Protein AF-A0A8B6FJU5-F1 (afdb_monomer)

Solvent-accessible surface area (backbone atoms only — not comparable to full-atom values): 6997 Å² total; per-residue (Å²): 110,70,46,59,53,46,39,67,45,20,85,71,64,87,36,70,70,55,21,52,49,30,64,68,53,37,43,91,89,48,88,66,62,59,69,60,52,52,41,53,50,29,51,47,43,50,70,79,38,55,92,47,46,62,59,53,43,55,52,25,59,67,34,59,78,47,94,45,59,68,56,24,22,52,25,35,36,48,40,18,33,42,56,50,70,44,56,72,83,66,45,72,84,46,63,62,69,61,54,51,53,54,40,56,54,34,54,68,42,90,49,69,66,27,21,49,25,24,52,52,16,52,64,45,37,78,91,106

Organism: Mytilus galloprovincialis (NCBI:txid29158)

Sequence (128 aa):
ACKFSLRLLGPLLESEAINNKFQKYLLEDANLIYGEFMNDLAKCIIQDFPDKVNFYVMGCISFYKSMWSEIKCNAALFTGYLLGNLQHDKQVAISKEHVCAALIILLKDQSPSVRAAAAEAMSLLYEY

Structure (mmCIF, N/CA/C/O backbone):
data_AF-A0A8B6FJU5-F1
#
_entry.id   AF-A0A8B6FJU5-F1
#
loop_
_atom_site.group_PDB
_atom_site.id
_atom_site.type_symbol
_atom_site.label_atom_id
_atom_site.label_alt_id
_atom_site.label_comp_id
_atom_site.label_asym_id
_atom_site.label_entity_id
_atom_site.label_seq_id
_atom_site.pdbx_PDB_ins_code
_atom_site.Cartn_x
_atom_site.Cartn_y
_atom_site.Cartn_z
_atom_site.occupancy
_atom_site.B_iso_or_equiv
_atom_site.auth_seq_id
_atom_site.auth_comp_id
_atom_site.auth_asym_id
_atom_site.auth_atom_id
_atom_site.pdbx_PDB_model_num
ATOM 1 N N . ALA A 1 1 ? 15.934 -8.114 -7.688 1.00 61.06 1 ALA A N 1
ATOM 2 C CA . ALA A 1 1 ? 16.392 -7.433 -6.454 1.00 61.06 1 ALA A CA 1
ATOM 3 C C . ALA A 1 1 ? 15.306 -7.395 -5.367 1.00 61.06 1 ALA A C 1
ATOM 5 O O . ALA A 1 1 ? 15.430 -8.161 -4.424 1.00 61.06 1 ALA A O 1
ATOM 6 N N . CYS A 1 2 ? 14.213 -6.621 -5.497 1.00 84.06 2 CYS A N 1
ATOM 7 C CA . CYS A 1 2 ? 13.210 -6.488 -4.417 1.00 84.06 2 CYS A CA 1
ATOM 8 C C . CYS A 1 2 ? 12.545 -7.800 -3.966 1.00 84.06 2 CYS A C 1
ATOM 10 O O . CYS A 1 2 ? 12.418 -8.022 -2.767 1.00 84.06 2 CYS A O 1
ATOM 12 N N . LYS A 1 3 ? 12.165 -8.690 -4.897 1.00 91.25 3 LYS A N 1
ATOM 13 C CA . LYS A 1 3 ? 11.573 -9.999 -4.559 1.00 91.25 3 LYS A CA 1
ATOM 14 C C . LYS A 1 3 ? 12.466 -10.809 -3.604 1.00 91.25 3 LYS A C 1
ATOM 16 O O . LYS A 1 3 ? 12.005 -11.274 -2.568 1.00 91.25 3 LYS A O 1
ATOM 21 N N . PHE A 1 4 ? 13.755 -10.912 -3.928 1.00 92.88 4 PHE A N 1
ATOM 22 C CA . PHE A 1 4 ? 14.745 -11.616 -3.113 1.00 92.88 4 PHE A CA 1
ATOM 23 C C . PHE A 1 4 ? 14.932 -10.959 -1.739 1.00 92.88 4 PHE A C 1
ATOM 25 O O . PHE A 1 4 ? 14.869 -11.643 -0.723 1.00 92.88 4 PHE A O 1
ATOM 32 N N . SER A 1 5 ? 15.076 -9.629 -1.688 1.00 94.62 5 SER A N 1
ATOM 33 C CA . SER A 1 5 ? 15.209 -8.897 -0.422 1.00 94.62 5 SER A CA 1
ATOM 34 C C . SER A 1 5 ? 14.002 -9.093 0.499 1.00 94.62 5 SER A C 1
ATOM 36 O O . SER A 1 5 ? 14.179 -9.337 1.688 1.00 94.62 5 SER A O 1
ATOM 38 N N . LEU A 1 6 ? 12.780 -9.053 -0.040 1.00 94.19 6 LEU A N 1
ATOM 39 C CA . LEU A 1 6 ? 11.568 -9.308 0.742 1.00 94.19 6 LEU A CA 1
ATOM 40 C C . LEU A 1 6 ? 11.516 -10.751 1.256 1.00 94.19 6 LEU A C 1
ATOM 42 O O . LEU A 1 6 ? 11.146 -10.974 2.402 1.00 94.19 6 LEU A O 1
ATOM 46 N N . ARG A 1 7 ? 11.966 -11.735 0.472 1.00 95.50 7 ARG A N 1
ATOM 47 C CA . ARG A 1 7 ? 12.070 -13.127 0.942 1.00 95.50 7 ARG A CA 1
ATOM 48 C C . ARG A 1 7 ? 13.082 -13.317 2.065 1.00 95.50 7 ARG A C 1
ATOM 50 O O . ARG A 1 7 ? 12.840 -14.145 2.935 1.00 95.50 7 ARG A O 1
ATOM 57 N N . LEU A 1 8 ? 14.179 -12.563 2.073 1.00 95.75 8 LEU A N 1
ATOM 58 C CA . LEU A 1 8 ? 15.112 -12.562 3.203 1.00 95.75 8 LEU A CA 1
ATOM 59 C C . LEU A 1 8 ? 14.529 -11.860 4.435 1.00 95.75 8 LEU A C 1
ATOM 61 O O . LEU A 1 8 ? 14.826 -12.256 5.557 1.00 95.75 8 LEU A O 1
ATOM 65 N N . LEU A 1 9 ? 13.690 -10.841 4.230 1.00 94.81 9 LEU A N 1
ATOM 66 C CA . LEU A 1 9 ? 13.022 -10.116 5.308 1.00 94.81 9 LEU A CA 1
ATOM 67 C C . LEU A 1 9 ? 11.911 -10.943 5.973 1.00 94.81 9 LEU A C 1
ATOM 69 O O . LEU A 1 9 ? 11.740 -10.851 7.181 1.00 94.81 9 LEU A O 1
ATOM 73 N N . GLY A 1 10 ? 11.168 -11.746 5.204 1.00 95.69 10 GLY A N 1
ATOM 74 C CA . GLY A 1 10 ? 10.001 -12.505 5.677 1.00 95.69 10 GLY A CA 1
ATOM 75 C C . GLY A 1 10 ? 10.205 -13.239 7.010 1.00 95.69 10 GLY A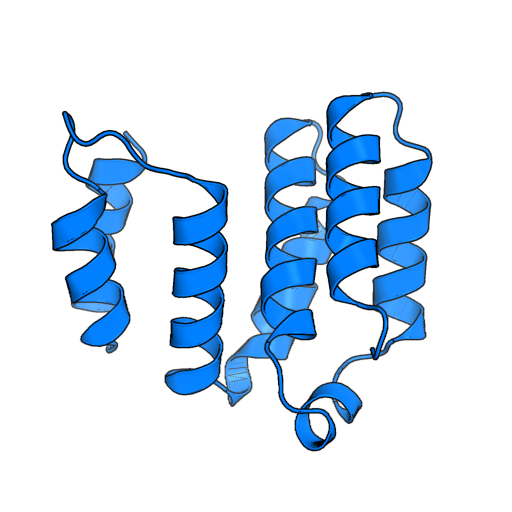 C 1
ATOM 76 O O . GLY A 1 10 ? 9.430 -12.995 7.934 1.00 95.69 10 GLY A O 1
ATOM 77 N N . PRO A 1 11 ? 11.258 -14.065 7.167 1.00 96.69 11 PRO A N 1
ATOM 78 C CA . PRO A 1 11 ? 11.532 -14.788 8.412 1.00 96.69 11 PRO A CA 1
ATOM 79 C C . PRO A 1 11 ? 11.800 -13.898 9.636 1.00 96.69 11 PRO A C 1
ATOM 81 O O . PRO A 1 11 ? 11.765 -14.393 10.757 1.00 96.69 11 PRO A O 1
ATOM 84 N N . LEU A 1 12 ? 12.079 -12.605 9.437 1.00 96.00 12 LEU A N 1
ATOM 85 C CA . LEU A 1 12 ? 12.394 -11.639 10.493 1.00 96.00 12 LEU A CA 1
ATOM 86 C C . LEU A 1 12 ? 11.184 -10.801 10.926 1.00 96.00 12 LEU A C 1
ATOM 88 O O . LEU A 1 12 ? 11.288 -10.049 11.888 1.00 96.00 12 LEU A O 1
ATOM 92 N N . LEU A 1 13 ? 10.057 -10.882 10.211 1.00 91.12 13 LEU A N 1
ATOM 93 C CA . LEU A 1 13 ? 8.897 -10.022 10.456 1.00 91.12 13 LEU A CA 1
ATOM 94 C C . LEU A 1 13 ? 8.006 -10.495 11.607 1.00 91.12 13 LEU A C 1
ATOM 96 O O . LEU A 1 13 ? 6.993 -9.861 11.835 1.00 91.12 13 LEU A O 1
ATOM 100 N N . GLU A 1 14 ? 8.329 -11.588 12.306 1.00 93.06 14 GLU A N 1
ATOM 101 C CA . GLU A 1 14 ? 7.478 -12.166 13.370 1.00 93.06 14 GLU A CA 1
ATOM 102 C C . GLU A 1 14 ? 6.021 -12.438 12.925 1.00 93.06 14 GLU A C 1
ATOM 104 O O . GLU A 1 14 ? 5.114 -12.566 13.739 1.00 93.06 14 GLU A O 1
ATOM 109 N N . SER A 1 15 ? 5.795 -12.575 11.614 1.00 96.50 15 SER A N 1
ATOM 110 C CA . SER A 1 15 ? 4.509 -12.912 11.002 1.00 96.50 15 SER A CA 1
ATOM 111 C C . SER A 1 15 ? 4.692 -14.101 10.068 1.00 96.50 15 SER A C 1
ATOM 113 O O . SER A 1 15 ? 5.301 -14.004 8.995 1.00 96.50 15 SER A O 1
ATOM 115 N N . GLU A 1 16 ? 4.137 -15.246 10.465 1.00 96.31 16 GLU A N 1
ATOM 116 C CA . GLU A 1 16 ? 4.167 -16.451 9.638 1.00 96.31 16 GLU A CA 1
ATOM 117 C C . GLU A 1 16 ? 3.359 -16.252 8.346 1.00 96.31 16 GLU A C 1
ATOM 119 O O . GLU A 1 16 ? 3.782 -16.680 7.271 1.00 96.31 16 GLU A O 1
ATOM 124 N N . ALA A 1 17 ? 2.234 -15.531 8.419 1.00 96.06 17 ALA A N 1
ATOM 125 C CA . ALA A 1 17 ? 1.376 -15.251 7.273 1.00 96.06 17 ALA A CA 1
ATOM 126 C C . ALA A 1 17 ? 2.102 -14.434 6.191 1.00 96.06 17 ALA A C 1
ATOM 128 O O . ALA A 1 17 ? 2.078 -14.802 5.010 1.00 96.06 17 ALA A O 1
ATOM 129 N N . ILE A 1 18 ? 2.794 -13.358 6.583 1.00 96.62 18 ILE A N 1
ATOM 130 C CA . ILE A 1 18 ? 3.561 -12.521 5.653 1.00 96.62 18 ILE A CA 1
ATOM 131 C C . ILE A 1 18 ? 4.766 -13.288 5.117 1.00 96.62 18 ILE A C 1
ATOM 133 O O . ILE A 1 18 ? 4.998 -13.274 3.904 1.00 96.62 18 ILE A O 1
ATOM 137 N N . ASN A 1 19 ? 5.496 -14.010 5.975 1.00 97.38 19 ASN A N 1
ATOM 138 C CA . ASN A 1 19 ? 6.623 -14.826 5.533 1.00 97.38 19 ASN A CA 1
ATOM 139 C C . ASN A 1 19 ? 6.185 -15.849 4.474 1.00 97.38 19 ASN A C 1
ATOM 141 O O . ASN A 1 19 ? 6.767 -15.904 3.390 1.00 97.38 19 ASN A O 1
ATOM 145 N N . ASN A 1 20 ? 5.109 -16.595 4.735 1.00 95.88 20 ASN A N 1
ATOM 146 C CA . ASN A 1 20 ? 4.572 -17.581 3.800 1.00 95.88 20 ASN A CA 1
ATOM 147 C C . ASN A 1 20 ? 4.183 -16.944 2.459 1.00 95.88 20 ASN A C 1
ATOM 149 O O . ASN A 1 20 ? 4.513 -17.491 1.403 1.00 95.88 20 ASN A O 1
ATOM 153 N N . LYS A 1 21 ? 3.551 -15.759 2.464 1.00 94.31 21 LYS A N 1
ATOM 154 C CA . LYS A 1 21 ? 3.260 -15.016 1.225 1.00 94.31 21 LYS A CA 1
ATOM 155 C C . LYS A 1 21 ? 4.537 -14.626 0.480 1.00 94.31 21 LYS A C 1
ATOM 157 O O . LYS A 1 21 ? 4.604 -14.824 -0.733 1.00 94.31 21 LYS A O 1
ATOM 162 N N . PHE A 1 22 ? 5.553 -14.110 1.170 1.00 95.94 22 PHE A N 1
ATOM 163 C CA . PHE A 1 22 ? 6.818 -13.728 0.539 1.00 95.94 22 PHE A CA 1
ATOM 164 C C . PHE A 1 22 ? 7.525 -14.934 -0.079 1.00 95.94 22 PHE A C 1
ATOM 166 O O . PHE A 1 22 ? 7.916 -14.871 -1.245 1.00 95.94 22 PHE A O 1
ATOM 173 N N . GLN A 1 23 ? 7.632 -16.051 0.646 1.00 94.88 23 GLN A N 1
ATOM 174 C CA . GLN A 1 23 ? 8.281 -17.253 0.118 1.00 94.88 23 GLN A CA 1
ATOM 175 C C . GLN A 1 23 ? 7.530 -17.856 -1.068 1.00 94.88 23 GLN A C 1
ATOM 177 O O . GLN A 1 23 ? 8.167 -18.336 -2.004 1.00 94.88 23 GLN A O 1
ATOM 182 N N . LYS A 1 24 ? 6.193 -17.817 -1.049 1.00 92.75 24 LYS A N 1
ATOM 183 C CA . LYS A 1 24 ? 5.355 -18.430 -2.083 1.00 92.75 24 LYS A CA 1
ATOM 184 C C . LYS A 1 24 ? 5.249 -17.587 -3.353 1.00 92.75 24 LYS A C 1
ATOM 186 O O . LYS A 1 24 ? 5.344 -18.133 -4.448 1.00 92.75 24 LYS A O 1
ATOM 191 N N . TYR A 1 25 ? 5.022 -16.280 -3.224 1.00 92.06 25 TYR A N 1
ATOM 192 C CA . TYR A 1 25 ? 4.638 -15.431 -4.360 1.00 92.06 25 TYR A CA 1
ATOM 193 C C . TYR A 1 25 ? 5.789 -14.598 -4.936 1.00 92.06 25 TYR A C 1
ATOM 195 O O . TYR A 1 25 ? 5.708 -14.160 -6.081 1.00 92.06 25 TYR A O 1
ATOM 203 N N . LEU A 1 26 ? 6.885 -14.399 -4.194 1.00 93.31 26 LEU A N 1
ATOM 204 C CA . LEU A 1 26 ? 8.028 -13.593 -4.644 1.00 93.31 26 LEU A CA 1
ATOM 205 C C . LEU A 1 26 ? 9.185 -14.448 -5.191 1.00 93.31 26 LEU A C 1
ATOM 207 O O . LEU A 1 26 ? 10.356 -14.097 -5.039 1.00 93.31 26 LEU A O 1
ATOM 211 N N . LEU A 1 27 ? 8.876 -15.574 -5.840 1.00 91.31 27 LEU A N 1
ATOM 212 C CA . LEU A 1 27 ? 9.863 -16.338 -6.613 1.00 91.31 27 LEU A CA 1
ATOM 213 C C . LEU A 1 27 ? 10.322 -15.514 -7.832 1.00 91.31 27 LEU A C 1
ATOM 215 O O . LEU A 1 27 ? 9.550 -14.700 -8.353 1.00 91.31 27 LEU A O 1
ATOM 219 N N . GLU A 1 28 ? 11.566 -15.700 -8.288 1.00 84.81 28 GLU A N 1
ATOM 220 C CA . GLU A 1 28 ? 12.119 -14.927 -9.415 1.00 84.81 28 GLU A CA 1
ATOM 221 C C . GLU A 1 28 ? 11.233 -15.043 -10.660 1.00 84.81 28 GLU A C 1
ATOM 223 O O . GLU A 1 28 ? 10.746 -14.016 -11.143 1.00 84.81 28 GLU A O 1
ATOM 228 N N . ASP A 1 29 ? 10.883 -16.272 -11.039 1.00 84.62 29 ASP A N 1
ATOM 229 C CA . ASP A 1 29 ? 10.087 -16.579 -12.235 1.00 84.62 29 ASP A CA 1
ATOM 230 C C . ASP A 1 29 ? 8.564 -16.528 -12.017 1.00 84.62 29 ASP A C 1
ATOM 232 O O . ASP A 1 29 ? 7.788 -16.783 -12.937 1.00 84.62 29 ASP A O 1
ATOM 236 N N . ALA A 1 30 ? 8.096 -16.207 -10.805 1.00 82.94 30 ALA A N 1
ATOM 237 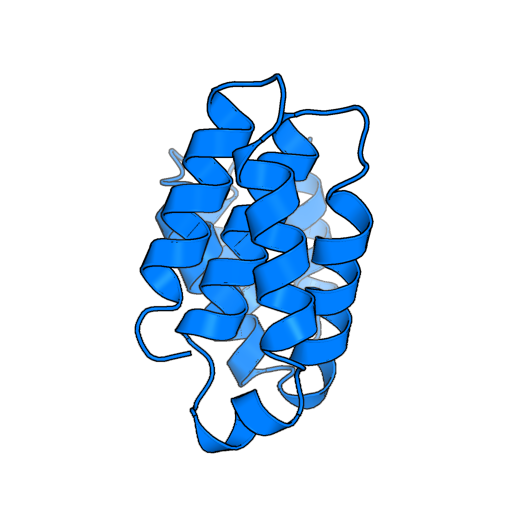C CA . ALA A 1 30 ? 6.660 -16.111 -10.552 1.00 82.94 30 ALA A CA 1
ATOM 238 C C . ALA A 1 30 ? 6.058 -14.853 -11.198 1.00 82.94 30 ALA A C 1
ATOM 240 O O . ALA A 1 30 ? 6.517 -13.726 -10.957 1.00 82.94 30 ALA A O 1
ATOM 241 N N . ASN A 1 31 ? 4.966 -15.054 -11.940 1.00 81.75 31 ASN A N 1
ATOM 242 C CA . ASN A 1 31 ? 4.081 -13.982 -12.379 1.00 81.75 31 ASN A CA 1
ATOM 243 C C . ASN A 1 31 ? 3.238 -13.510 -11.193 1.00 81.75 31 ASN A C 1
ATOM 245 O O . ASN A 1 31 ? 2.424 -14.258 -10.654 1.00 81.75 31 ASN A O 1
ATOM 249 N N . LEU A 1 32 ? 3.467 -12.267 -10.778 1.00 88.25 32 LEU A N 1
ATOM 250 C CA . LEU A 1 32 ? 2.810 -11.657 -9.632 1.00 88.25 32 LEU A CA 1
ATOM 251 C C . LEU A 1 32 ? 1.715 -10.708 -10.115 1.00 88.25 32 LEU A C 1
ATOM 253 O O . LEU A 1 32 ? 2.009 -9.720 -10.788 1.00 88.25 32 LEU A O 1
ATOM 257 N N . ILE A 1 33 ? 0.470 -10.958 -9.713 1.00 91.75 33 ILE A N 1
ATOM 258 C CA . ILE A 1 33 ? -0.593 -9.957 -9.827 1.00 91.75 33 ILE A CA 1
ATOM 259 C C . ILE A 1 33 ? -0.363 -8.945 -8.703 1.00 91.75 33 ILE A C 1
ATOM 261 O O . ILE A 1 33 ? -0.760 -9.150 -7.558 1.00 91.75 33 ILE A O 1
ATOM 265 N N . TYR A 1 34 ? 0.375 -7.882 -9.019 1.00 91.19 34 TYR A N 1
ATOM 266 C CA . TYR A 1 34 ? 0.941 -6.986 -8.010 1.00 91.19 34 TYR A CA 1
ATOM 267 C C . TYR A 1 34 ? -0.117 -6.321 -7.117 1.00 91.19 34 TYR A C 1
ATOM 269 O O . TYR A 1 34 ? 0.060 -6.282 -5.903 1.00 91.19 34 TYR A O 1
ATOM 277 N N . GLY A 1 35 ? -1.236 -5.862 -7.690 1.00 92.56 35 GLY A N 1
ATOM 278 C CA . GLY A 1 35 ? -2.331 -5.259 -6.919 1.00 92.56 35 GLY A CA 1
ATOM 279 C C . GLY A 1 35 ? -2.960 -6.233 -5.917 1.00 92.56 35 GLY A C 1
ATOM 280 O O . GLY A 1 35 ? -3.122 -5.893 -4.748 1.00 92.56 35 GLY A O 1
ATOM 281 N N . GLU A 1 36 ? -3.223 -7.474 -6.341 1.00 93.69 36 GLU A N 1
ATOM 282 C CA . GLU A 1 36 ? -3.760 -8.524 -5.464 1.00 93.69 36 GLU A CA 1
ATOM 283 C C . GLU A 1 36 ? -2.777 -8.859 -4.339 1.00 93.69 36 GLU A C 1
ATOM 285 O O . GLU A 1 36 ? -3.165 -8.903 -3.174 1.00 93.69 36 GLU A O 1
ATOM 290 N N . PHE A 1 37 ? -1.488 -8.997 -4.664 1.00 95.25 37 PHE A N 1
ATOM 291 C CA . PHE A 1 37 ? -0.442 -9.220 -3.668 1.00 95.25 37 PHE A CA 1
ATOM 292 C C . PHE A 1 37 ? -0.366 -8.090 -2.633 1.00 95.25 37 PHE A C 1
ATOM 294 O O . PHE A 1 37 ? -0.262 -8.364 -1.439 1.00 95.25 37 PHE A O 1
ATOM 301 N N . MET A 1 38 ? -0.430 -6.829 -3.071 1.00 96.19 38 MET A N 1
ATOM 302 C CA . MET A 1 38 ? -0.390 -5.663 -2.182 1.00 96.19 38 MET A CA 1
ATOM 303 C C . MET A 1 38 ? -1.616 -5.599 -1.267 1.00 96.19 38 MET A C 1
ATOM 305 O O . MET A 1 38 ? -1.468 -5.363 -0.069 1.00 96.19 38 MET A O 1
ATOM 309 N N . ASN A 1 39 ? -2.810 -5.861 -1.804 1.00 97.25 39 ASN A N 1
ATOM 310 C CA . ASN A 1 39 ? -4.045 -5.926 -1.024 1.00 97.25 39 ASN A CA 1
ATOM 311 C C . ASN A 1 39 ? -3.979 -7.018 0.054 1.00 97.25 39 ASN A C 1
ATOM 313 O O . ASN A 1 39 ? -4.293 -6.801 1.222 1.00 97.25 39 ASN A O 1
ATOM 317 N N . ASP A 1 40 ? -3.516 -8.200 -0.336 1.00 96.75 40 ASP A N 1
ATOM 318 C CA . ASP A 1 40 ? -3.354 -9.334 0.561 1.00 96.75 40 ASP A CA 1
ATOM 319 C C . ASP A 1 40 ? -2.292 -9.102 1.638 1.00 96.75 40 ASP A C 1
ATOM 321 O O . ASP A 1 40 ? -2.470 -9.520 2.784 1.00 96.75 40 ASP A O 1
ATOM 325 N N . LEU A 1 41 ? -1.192 -8.436 1.285 1.00 96.94 41 LEU A N 1
ATOM 326 C CA . LEU A 1 41 ? -0.169 -8.031 2.240 1.00 96.94 41 LEU A CA 1
ATOM 327 C C . LEU A 1 41 ? -0.731 -7.022 3.250 1.00 96.94 41 LEU A C 1
ATOM 329 O O . LEU A 1 41 ? -0.474 -7.164 4.444 1.00 96.94 41 LEU A O 1
ATOM 333 N N . ALA A 1 42 ? -1.528 -6.048 2.799 1.00 97.81 42 ALA A N 1
ATOM 334 C CA . ALA A 1 42 ? -2.173 -5.076 3.681 1.00 97.81 42 ALA A CA 1
ATOM 335 C C . ALA A 1 42 ? -3.073 -5.765 4.719 1.00 97.81 42 ALA A C 1
ATOM 337 O O . ALA A 1 42 ? -2.975 -5.458 5.906 1.00 97.81 42 ALA A O 1
ATOM 338 N N . LYS A 1 43 ? -3.877 -6.755 4.305 1.00 97.56 43 LYS A N 1
ATOM 339 C CA . LYS A 1 43 ? -4.713 -7.553 5.222 1.00 97.56 43 LYS A CA 1
ATOM 340 C C . LYS A 1 43 ? -3.885 -8.275 6.288 1.00 97.56 43 LYS A C 1
ATOM 342 O O . LYS A 1 43 ? -4.241 -8.224 7.461 1.00 97.56 43 LYS A O 1
ATOM 347 N N . CYS A 1 44 ? -2.765 -8.896 5.905 1.00 97.38 44 CYS A N 1
ATOM 348 C CA . CYS A 1 44 ? -1.875 -9.546 6.871 1.00 97.38 44 CYS A CA 1
ATOM 349 C C . CYS A 1 44 ? -1.256 -8.544 7.855 1.00 97.38 44 CYS A C 1
ATOM 351 O O . CYS A 1 44 ? -1.196 -8.830 9.044 1.00 97.38 44 CYS A O 1
ATOM 353 N N . ILE A 1 45 ? -0.850 -7.354 7.397 1.00 96.62 45 ILE A N 1
ATOM 354 C CA . ILE A 1 45 ? -0.323 -6.310 8.291 1.00 96.62 45 ILE A CA 1
ATOM 355 C C . ILE A 1 45 ? -1.385 -5.842 9.288 1.00 96.62 45 ILE A C 1
ATOM 357 O O . ILE A 1 45 ? -1.074 -5.664 10.460 1.00 96.62 45 ILE A O 1
ATOM 361 N N . ILE A 1 46 ? -2.630 -5.648 8.849 1.00 96.50 46 ILE A N 1
ATOM 362 C CA . ILE A 1 46 ? -3.729 -5.240 9.736 1.00 96.50 46 ILE A CA 1
ATOM 363 C C . ILE A 1 46 ? -3.999 -6.310 10.799 1.00 96.50 46 ILE A C 1
ATOM 365 O O . ILE A 1 46 ? -4.278 -5.972 11.950 1.00 96.50 46 ILE A O 1
ATOM 369 N N . GLN A 1 47 ? -3.926 -7.584 10.413 1.00 96.06 47 GLN A N 1
ATOM 370 C CA . GLN A 1 47 ? -4.152 -8.711 11.311 1.00 96.06 47 GLN A CA 1
ATOM 371 C C . GLN A 1 47 ? -3.014 -8.881 12.326 1.00 96.06 47 GLN A C 1
ATOM 373 O O . GLN A 1 47 ? -3.287 -8.998 13.519 1.00 96.06 47 GLN A O 1
ATOM 378 N N . ASP A 1 48 ? -1.764 -8.876 11.863 1.00 96.06 48 ASP A N 1
ATOM 379 C CA . ASP A 1 48 ? -0.608 -9.240 12.689 1.00 96.06 48 ASP A CA 1
ATOM 380 C C . ASP A 1 48 ? 0.012 -8.025 13.404 1.00 96.06 48 ASP A C 1
ATOM 382 O O . ASP A 1 48 ? 0.607 -8.170 14.470 1.00 96.06 48 ASP A O 1
ATOM 386 N N . PHE A 1 49 ? -0.166 -6.809 12.867 1.00 95.25 49 PHE A N 1
ATOM 387 C CA . PHE A 1 49 ? 0.358 -5.555 13.431 1.00 95.25 49 PHE A CA 1
ATOM 388 C C . PHE A 1 49 ? -0.694 -4.431 13.503 1.00 95.25 49 PHE A C 1
ATOM 390 O O . PHE A 1 49 ? -0.446 -3.321 13.010 1.00 95.25 49 PHE A O 1
ATOM 397 N N . PRO A 1 50 ? -1.856 -4.650 14.144 1.00 93.50 50 PRO A N 1
ATOM 398 C CA . PRO A 1 50 ? -2.943 -3.669 14.180 1.00 93.50 50 PRO A CA 1
ATOM 399 C C . PRO A 1 50 ? -2.505 -2.306 14.744 1.00 93.50 50 PRO A C 1
ATOM 401 O O . PRO A 1 50 ? -2.859 -1.263 14.194 1.00 93.50 50 PRO A O 1
ATOM 404 N N . ASP A 1 51 ? -1.646 -2.297 15.767 1.00 92.75 51 ASP A N 1
ATOM 405 C CA . ASP A 1 51 ? -1.158 -1.067 16.412 1.00 92.75 51 ASP A CA 1
ATOM 406 C C . ASP A 1 51 ? -0.160 -0.275 15.550 1.00 92.75 51 ASP A C 1
ATOM 408 O O . ASP A 1 51 ? 0.177 0.873 15.852 1.00 92.75 51 ASP A O 1
ATOM 412 N N . LYS A 1 52 ? 0.350 -0.878 14.469 1.00 94.31 52 LYS A N 1
ATOM 413 C CA . LYS A 1 52 ? 1.319 -0.257 13.554 1.00 94.31 52 LYS A CA 1
ATOM 414 C C . LYS A 1 52 ? 0.674 0.294 12.286 1.00 94.31 52 LYS A C 1
ATOM 416 O O . LYS A 1 52 ? 1.354 0.986 11.532 1.00 94.31 52 LYS A O 1
ATOM 421 N N . VAL A 1 53 ? -0.619 0.058 12.051 1.00 95.69 53 VAL A N 1
ATOM 422 C CA . VAL A 1 53 ? -1.295 0.485 10.812 1.00 95.69 53 VAL A CA 1
ATOM 423 C C . VAL A 1 53 ? -1.179 1.996 10.604 1.00 95.69 53 VAL A C 1
ATOM 425 O O . VAL A 1 53 ? -0.734 2.423 9.542 1.00 95.69 53 VAL A O 1
ATOM 428 N N . ASN A 1 54 ? -1.460 2.814 11.627 1.00 95.69 54 ASN A N 1
ATOM 429 C CA . ASN A 1 54 ? -1.303 4.271 11.524 1.00 95.69 54 ASN A CA 1
ATOM 430 C C . ASN A 1 54 ? 0.143 4.674 11.178 1.00 95.69 54 ASN A C 1
ATOM 432 O O . ASN A 1 54 ? 0.367 5.527 10.323 1.00 95.69 54 ASN A O 1
ATOM 436 N N . PHE A 1 55 ? 1.135 4.019 11.790 1.00 96.12 55 PHE A N 1
ATOM 437 C CA . PHE A 1 55 ? 2.547 4.264 11.488 1.00 96.12 55 PHE A CA 1
ATOM 438 C C . PHE A 1 55 ? 2.869 3.981 10.012 1.00 96.12 55 PHE A C 1
ATOM 440 O O . PHE A 1 55 ? 3.505 4.807 9.357 1.00 96.12 55 PHE A O 1
ATOM 447 N N . TYR A 1 56 ? 2.385 2.866 9.460 1.00 96.88 56 TYR A N 1
ATOM 448 C CA . TYR A 1 56 ? 2.595 2.532 8.049 1.00 96.88 56 TYR A CA 1
ATOM 449 C C . TYR A 1 56 ? 1.854 3.473 7.094 1.00 96.88 56 TYR A C 1
ATOM 451 O O . TYR A 1 56 ? 2.425 3.861 6.074 1.00 96.88 56 TYR A O 1
ATOM 459 N N . VAL A 1 57 ? 0.633 3.899 7.432 1.00 97.75 57 VAL A N 1
ATOM 460 C CA . VAL A 1 57 ? -0.122 4.886 6.641 1.00 97.75 57 VAL A CA 1
ATOM 461 C C . VAL A 1 57 ? 0.610 6.230 6.619 1.00 97.75 57 VAL A C 1
ATOM 463 O O . VAL A 1 57 ? 0.835 6.785 5.544 1.00 97.75 57 VAL A O 1
ATOM 466 N N . MET A 1 58 ? 1.070 6.732 7.770 1.00 97.62 58 MET A N 1
ATOM 467 C CA . MET A 1 58 ? 1.862 7.970 7.825 1.00 97.62 58 MET A CA 1
ATOM 468 C C . MET A 1 58 ? 3.187 7.833 7.062 1.00 97.62 58 MET A C 1
ATOM 470 O O . MET A 1 58 ? 3.606 8.760 6.364 1.00 97.62 58 MET A O 1
ATOM 474 N N . GLY A 1 59 ? 3.819 6.657 7.129 1.00 97.94 59 GLY A N 1
ATOM 475 C CA . GLY A 1 59 ? 4.977 6.314 6.306 1.00 97.94 59 GLY A CA 1
ATOM 476 C C . GLY A 1 59 ? 4.680 6.434 4.809 1.00 97.94 59 GLY A C 1
ATOM 477 O O . GLY A 1 59 ? 5.426 7.103 4.095 1.00 97.94 59 GLY A O 1
ATOM 478 N N . CYS A 1 60 ?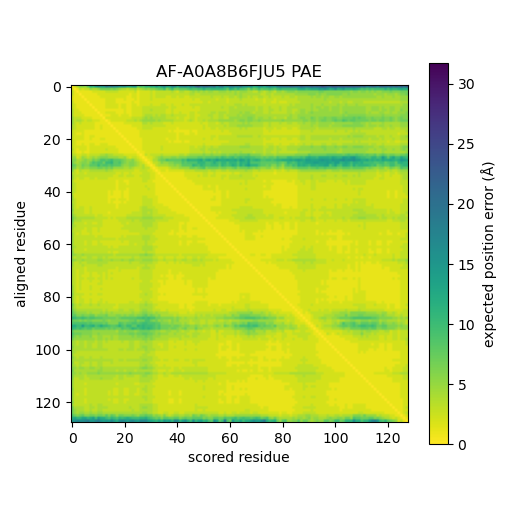 3.562 5.876 4.337 1.00 98.25 60 CYS A N 1
ATOM 479 C CA . CYS A 1 60 ? 3.127 5.993 2.942 1.00 98.25 60 CYS A CA 1
ATOM 480 C C . CYS A 1 60 ? 2.883 7.453 2.538 1.00 98.25 60 CYS A C 1
ATOM 482 O O . CYS A 1 60 ? 3.430 7.902 1.532 1.00 98.25 60 CYS A O 1
ATOM 484 N N . ILE A 1 61 ? 2.157 8.227 3.350 1.00 98.25 61 ILE A N 1
ATOM 485 C CA . ILE A 1 61 ? 1.916 9.657 3.090 1.00 98.25 61 ILE A CA 1
ATOM 486 C C . ILE A 1 61 ? 3.238 10.424 2.977 1.00 98.25 61 ILE A C 1
ATOM 488 O O . ILE A 1 61 ? 3.393 11.280 2.103 1.00 98.25 61 ILE A O 1
ATOM 492 N N . SER A 1 62 ? 4.239 10.087 3.794 1.00 97.94 62 SER A N 1
ATOM 493 C CA . SER A 1 62 ? 5.559 10.722 3.713 1.00 97.94 62 SER A CA 1
ATOM 494 C C . SER A 1 62 ? 6.257 10.507 2.360 1.00 97.94 62 SER A C 1
ATOM 496 O O . SER A 1 62 ? 7.061 11.351 1.957 1.00 97.94 62 SER A O 1
ATOM 498 N N . PHE A 1 63 ? 5.920 9.436 1.630 1.00 98.38 63 PHE A N 1
ATOM 499 C CA . PHE A 1 63 ? 6.442 9.127 0.297 1.00 98.38 63 PHE A CA 1
ATOM 500 C C . PHE A 1 63 ? 5.679 9.809 -0.847 1.00 98.38 63 PHE A C 1
ATOM 502 O O . PHE A 1 63 ? 6.158 9.789 -1.981 1.00 98.38 63 PHE A O 1
ATOM 509 N N . TYR A 1 64 ? 4.558 10.490 -0.583 1.00 98.19 64 TYR A N 1
ATOM 510 C CA . TYR A 1 64 ? 3.796 11.209 -1.619 1.00 98.19 64 TYR A CA 1
ATOM 511 C C . TYR A 1 64 ? 4.587 12.368 -2.238 1.00 98.19 64 TYR A C 1
ATOM 513 O O . TYR A 1 64 ? 4.335 12.762 -3.371 1.00 98.19 64 TYR A O 1
ATOM 521 N N . LYS A 1 65 ? 5.594 12.883 -1.522 1.00 97.12 65 LYS A N 1
ATOM 522 C CA . LYS A 1 65 ? 6.538 13.903 -2.010 1.00 97.12 65 LYS A CA 1
ATOM 523 C C . LYS A 1 65 ? 7.771 13.325 -2.717 1.00 97.12 65 LYS A C 1
ATOM 525 O O . LYS A 1 65 ? 8.705 14.068 -3.005 1.00 97.12 65 LYS A O 1
ATOM 530 N N . SER A 1 66 ? 7.826 12.010 -2.938 1.00 98.00 66 SER A N 1
ATOM 531 C CA . SER A 1 66 ? 8.955 11.382 -3.625 1.00 98.00 66 SER A CA 1
ATOM 532 C C . SER A 1 66 ? 9.111 11.938 -5.041 1.00 98.00 66 SER A C 1
ATOM 534 O O . SER A 1 66 ? 8.134 12.170 -5.755 1.00 98.00 66 SER A O 1
ATOM 536 N N . MET A 1 67 ? 10.361 12.088 -5.478 1.00 97.62 67 MET A N 1
ATOM 537 C CA . MET A 1 67 ? 10.687 12.473 -6.854 1.00 97.62 67 MET A CA 1
ATOM 538 C C . MET A 1 67 ? 10.294 11.375 -7.860 1.00 97.62 67 MET A C 1
ATOM 540 O O . MET A 1 67 ? 10.223 11.631 -9.057 1.00 97.62 67 MET A O 1
ATOM 544 N N . TRP A 1 68 ? 10.067 10.142 -7.391 1.00 98.00 68 TRP A N 1
ATOM 545 C CA . TRP A 1 68 ? 9.849 8.975 -8.240 1.00 98.00 68 TRP A CA 1
ATOM 546 C C . TRP A 1 68 ? 8.359 8.650 -8.287 1.00 98.00 68 TRP A C 1
ATOM 548 O O . TRP A 1 68 ? 7.763 8.280 -7.273 1.00 98.00 68 TRP A O 1
ATOM 558 N N . SER A 1 69 ? 7.758 8.756 -9.474 1.00 98.38 69 SER A N 1
ATOM 559 C CA . SER A 1 69 ? 6.331 8.480 -9.679 1.00 98.38 69 SER A CA 1
ATOM 560 C C . SER A 1 69 ? 5.924 7.089 -9.200 1.00 98.38 69 SER A C 1
ATOM 562 O O . SER A 1 69 ? 4.891 6.959 -8.558 1.00 98.38 69 SER A O 1
ATOM 564 N N . GLU A 1 70 ? 6.752 6.070 -9.432 1.00 97.31 70 GLU A N 1
ATOM 565 C CA . GLU A 1 70 ? 6.481 4.696 -8.992 1.00 97.31 70 GLU A CA 1
ATOM 566 C C . GLU A 1 70 ? 6.355 4.581 -7.464 1.00 97.31 70 GLU A C 1
ATOM 568 O O . GLU A 1 70 ? 5.441 3.931 -6.961 1.00 97.31 70 GLU A O 1
ATOM 573 N N . ILE A 1 71 ? 7.215 5.279 -6.714 1.00 98.00 71 ILE A N 1
ATOM 574 C CA . ILE A 1 71 ? 7.144 5.314 -5.247 1.00 98.00 71 ILE A CA 1
ATOM 575 C C . ILE A 1 71 ? 5.843 5.989 -4.796 1.00 98.00 71 ILE A C 1
ATOM 577 O O . ILE A 1 71 ? 5.167 5.468 -3.911 1.00 98.00 71 ILE A O 1
ATOM 581 N N . LYS A 1 72 ? 5.459 7.106 -5.430 1.00 98.62 72 LYS A N 1
ATOM 582 C CA . LYS A 1 72 ? 4.189 7.792 -5.137 1.00 98.62 72 LYS A CA 1
ATOM 583 C C . LYS A 1 72 ? 2.983 6.891 -5.418 1.00 98.62 72 LYS A C 1
ATOM 585 O O . LYS A 1 72 ? 2.100 6.800 -4.572 1.00 98.62 72 LYS A O 1
ATOM 590 N N . CYS A 1 73 ? 2.965 6.196 -6.560 1.00 98.62 73 CYS A N 1
ATOM 591 C CA . CYS A 1 73 ? 1.892 5.265 -6.919 1.00 98.62 73 CYS A CA 1
ATOM 592 C C . CYS A 1 73 ? 1.744 4.148 -5.881 1.00 98.62 73 CYS A C 1
ATOM 594 O O . CYS A 1 73 ? 0.650 3.931 -5.366 1.00 98.62 73 CYS A O 1
ATOM 596 N N . ASN A 1 74 ? 2.846 3.471 -5.544 1.00 98.12 74 ASN A N 1
ATOM 597 C CA . ASN A 1 74 ? 2.825 2.358 -4.594 1.00 98.12 74 ASN A CA 1
ATOM 598 C C . ASN A 1 74 ? 2.396 2.812 -3.195 1.00 98.12 74 ASN A C 1
ATOM 600 O O . ASN A 1 74 ? 1.596 2.137 -2.552 1.00 98.12 74 ASN A O 1
ATOM 604 N N . ALA A 1 75 ? 2.868 3.976 -2.743 1.00 98.56 75 ALA A N 1
ATOM 605 C CA . ALA A 1 75 ? 2.457 4.547 -1.465 1.00 98.56 75 ALA A CA 1
ATOM 606 C C . ALA A 1 75 ? 0.962 4.914 -1.438 1.00 98.56 75 ALA A C 1
ATOM 608 O O . ALA A 1 75 ? 0.290 4.679 -0.431 1.00 98.56 75 ALA A O 1
ATOM 609 N N . ALA A 1 76 ? 0.432 5.476 -2.530 1.00 98.62 76 ALA A N 1
ATOM 610 C CA . ALA A 1 76 ? -0.983 5.826 -2.635 1.00 98.62 76 ALA A CA 1
ATOM 611 C C . ALA A 1 76 ? -1.869 4.578 -2.583 1.00 98.62 76 ALA A C 1
ATOM 613 O O . ALA A 1 76 ? -2.762 4.487 -1.742 1.00 98.62 76 ALA A O 1
ATOM 614 N N . LEU A 1 77 ? -1.570 3.582 -3.423 1.00 98.50 77 LEU A N 1
ATOM 615 C CA . LEU A 1 77 ? -2.318 2.326 -3.465 1.00 98.50 77 LEU A CA 1
ATOM 616 C C . LEU A 1 77 ? -2.264 1.594 -2.125 1.00 98.50 77 LEU A C 1
ATOM 618 O O . LEU A 1 77 ? -3.292 1.135 -1.636 1.00 98.50 77 LEU A O 1
ATOM 622 N N . PHE A 1 78 ? -1.092 1.523 -1.489 1.00 98.44 78 PHE A N 1
ATOM 623 C CA . PHE A 1 78 ? -0.964 0.826 -0.212 1.00 98.44 78 PHE A CA 1
ATOM 624 C C . PHE A 1 78 ? -1.695 1.537 0.929 1.00 98.44 78 PHE A C 1
ATOM 626 O O . PHE A 1 78 ? -2.285 0.865 1.770 1.00 98.44 78 PHE A O 1
ATOM 633 N N . THR A 1 79 ? -1.753 2.874 0.916 1.00 98.38 79 THR A N 1
ATOM 634 C CA . THR A 1 79 ? -2.638 3.639 1.813 1.00 98.38 79 THR A CA 1
ATOM 635 C C . THR A 1 79 ? -4.101 3.233 1.623 1.00 98.38 79 THR A C 1
ATOM 637 O O . THR A 1 79 ? -4.786 2.955 2.607 1.00 98.38 79 THR A O 1
ATOM 640 N N . GLY A 1 80 ? -4.561 3.144 0.369 1.00 98.00 80 GLY A N 1
ATOM 641 C CA . GLY A 1 80 ? -5.914 2.693 0.031 1.00 98.00 80 GLY A CA 1
ATOM 642 C C . GLY A 1 80 ? -6.203 1.273 0.524 1.00 98.00 80 GLY A C 1
ATOM 643 O O . GLY A 1 80 ? -7.210 1.051 1.187 1.00 98.00 80 GLY A O 1
ATOM 644 N N . TYR A 1 81 ? -5.294 0.323 0.286 1.00 98.25 81 TYR A N 1
ATOM 645 C CA . TYR A 1 81 ? -5.452 -1.056 0.760 1.00 98.25 81 TYR A CA 1
ATOM 646 C C . TYR A 1 81 ? -5.433 -1.171 2.288 1.00 98.25 81 TYR A C 1
ATOM 648 O O . TYR A 1 81 ? -6.238 -1.914 2.843 1.00 98.25 81 TYR A O 1
ATOM 656 N N . LEU A 1 82 ? -4.547 -0.454 2.984 1.00 97.81 82 LEU A N 1
ATOM 657 C CA . LEU A 1 82 ? -4.483 -0.499 4.447 1.00 97.81 82 LEU A CA 1
ATOM 658 C C . LEU A 1 82 ? -5.770 0.033 5.080 1.00 97.81 82 LEU A C 1
ATOM 660 O O . LEU A 1 82 ? -6.332 -0.615 5.954 1.00 97.81 82 LEU A O 1
ATOM 664 N N . LEU A 1 83 ? -6.250 1.194 4.638 1.00 96.69 83 LEU A N 1
ATOM 665 C CA . LEU A 1 83 ? -7.418 1.834 5.243 1.00 96.69 83 LEU A CA 1
ATOM 666 C C . LEU A 1 83 ? -8.736 1.208 4.780 1.00 96.69 83 LEU A C 1
ATOM 668 O O . LEU A 1 83 ? -9.625 1.002 5.602 1.00 96.69 83 LEU A O 1
ATOM 672 N N . GLY A 1 84 ? -8.839 0.835 3.502 1.00 95.69 84 GLY A N 1
ATOM 673 C CA . GLY A 1 84 ? -10.031 0.198 2.938 1.00 95.69 84 GLY A CA 1
ATOM 674 C C . GLY A 1 84 ? -10.298 -1.210 3.482 1.00 95.69 84 GLY A C 1
ATOM 675 O O . GLY A 1 84 ? -11.441 -1.651 3.492 1.00 95.69 84 GLY A O 1
ATOM 676 N N . ASN A 1 85 ? -9.271 -1.913 3.980 1.00 95.62 85 ASN A N 1
ATOM 677 C CA . ASN A 1 85 ? -9.442 -3.196 4.678 1.00 95.62 85 ASN A CA 1
ATOM 678 C C . ASN A 1 85 ? -9.522 -3.053 6.212 1.00 95.62 85 ASN A C 1
ATOM 680 O O . ASN A 1 85 ? -9.744 -4.049 6.904 1.00 95.62 85 ASN A O 1
ATOM 684 N N . LEU A 1 86 ? -9.301 -1.857 6.770 1.00 94.94 86 LEU A N 1
ATOM 685 C CA . LEU A 1 86 ? -9.325 -1.640 8.216 1.00 94.94 86 LEU A CA 1
ATOM 686 C C . LEU A 1 86 ? -10.771 -1.551 8.717 1.00 94.94 86 LEU A C 1
ATOM 688 O O . LEU A 1 86 ? -11.596 -0.865 8.121 1.00 94.94 86 LEU A O 1
ATOM 692 N N . GLN A 1 87 ? -11.075 -2.208 9.838 1.00 91.06 87 GLN A N 1
ATOM 693 C CA . GLN A 1 87 ? -12.401 -2.139 10.463 1.00 91.06 87 GLN A CA 1
ATOM 694 C C . GLN A 1 87 ? -12.743 -0.701 10.895 1.00 91.06 87 GLN A C 1
ATOM 696 O O . GLN A 1 87 ? -11.871 0.043 11.348 1.00 91.06 87 GLN A O 1
ATOM 701 N N . HIS A 1 88 ? -14.015 -0.313 10.763 1.00 86.69 88 HIS A N 1
ATOM 702 C CA . HIS A 1 88 ? -14.463 1.077 10.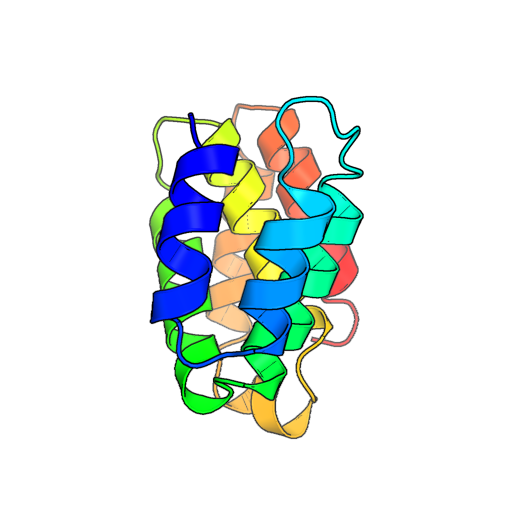926 1.00 86.69 88 HIS A CA 1
ATOM 703 C C . HIS A 1 88 ? -14.177 1.671 12.316 1.00 86.69 88 HIS A C 1
ATOM 705 O O . HIS A 1 88 ? -13.821 2.840 12.441 1.00 86.69 88 HIS A O 1
ATOM 711 N N . ASP A 1 89 ? -14.264 0.858 13.366 1.00 85.81 89 ASP A N 1
ATOM 712 C CA . ASP A 1 89 ? -13.924 1.236 14.741 1.00 85.81 89 ASP A CA 1
ATOM 713 C C . ASP A 1 89 ? -12.443 1.620 14.896 1.00 85.81 89 ASP A C 1
ATOM 715 O O . ASP A 1 89 ? -12.109 2.542 15.641 1.00 85.81 89 ASP A O 1
ATOM 719 N N . LYS A 1 90 ? -11.556 0.967 14.141 1.00 86.25 90 LYS A N 1
ATOM 720 C CA . LYS A 1 90 ? -10.110 1.233 14.142 1.00 86.25 90 LYS A CA 1
ATOM 721 C C . LYS A 1 90 ? -9.706 2.378 13.215 1.00 86.25 90 LYS A C 1
ATOM 723 O O . LYS A 1 90 ? -8.656 2.983 13.426 1.00 86.25 90 LYS A O 1
ATOM 728 N N . GLN A 1 91 ? -10.532 2.714 12.223 1.00 85.19 91 GLN A N 1
ATOM 729 C CA . GLN A 1 91 ? -10.288 3.842 11.316 1.00 85.19 91 GLN A CA 1
ATOM 730 C C . GLN A 1 91 ? -10.300 5.194 12.042 1.00 85.19 91 GLN A C 1
ATOM 732 O O . GLN A 1 91 ? -9.577 6.100 11.642 1.00 85.19 91 GLN A O 1
ATOM 737 N N . VAL A 1 92 ? -11.054 5.328 13.141 1.00 82.06 92 VAL A N 1
ATOM 738 C CA . VAL A 1 92 ? -11.193 6.588 13.905 1.00 82.06 92 VAL A CA 1
ATOM 739 C C . VAL A 1 92 ? -9.854 7.104 14.452 1.00 82.06 92 VAL A C 1
ATOM 741 O O . VAL A 1 92 ? -9.684 8.305 14.654 1.00 82.06 92 VAL A O 1
ATOM 744 N N . ALA A 1 93 ? -8.875 6.219 14.654 1.00 85.56 93 ALA A N 1
ATOM 745 C CA . ALA A 1 93 ? -7.539 6.590 15.116 1.00 85.56 93 ALA A CA 1
ATOM 746 C C . ALA A 1 93 ? -6.681 7.289 14.041 1.00 85.56 93 ALA A C 1
ATOM 748 O O . ALA A 1 93 ? -5.599 7.790 14.353 1.00 85.56 93 ALA A O 1
ATOM 749 N N . ILE A 1 94 ? -7.132 7.313 12.783 1.00 92.25 94 ILE A N 1
ATOM 750 C CA . ILE A 1 94 ? -6.402 7.866 11.641 1.00 92.25 94 ILE A CA 1
ATOM 751 C C . ILE A 1 94 ? -7.230 9.012 11.051 1.00 92.25 94 ILE A C 1
ATOM 753 O O . ILE A 1 94 ? -8.398 8.846 10.713 1.00 92.25 94 ILE A O 1
ATOM 757 N N . SER A 1 95 ? -6.639 10.206 10.931 1.00 93.62 95 SER A N 1
ATOM 758 C CA . SER A 1 95 ? -7.377 11.379 10.442 1.00 93.62 95 SER A CA 1
ATOM 759 C C . SER A 1 95 ? -7.786 11.202 8.981 1.00 93.62 95 SER A C 1
ATOM 761 O O . SER A 1 95 ? -6.943 11.151 8.077 1.00 93.62 95 SER A O 1
ATOM 763 N N . LYS A 1 96 ? -9.101 11.169 8.754 1.00 93.38 96 LYS A N 1
ATOM 764 C CA . LYS A 1 96 ? -9.709 11.118 7.423 1.00 93.38 96 LYS A CA 1
ATOM 765 C C . LYS A 1 96 ? -9.364 12.365 6.623 1.00 93.38 96 LYS A C 1
ATOM 767 O O . LYS A 1 96 ? -8.948 12.268 5.473 1.00 93.38 96 LYS A O 1
ATOM 772 N N . GLU A 1 97 ? -9.439 13.531 7.261 1.00 94.44 97 GLU A N 1
ATOM 773 C CA . GLU A 1 97 ? -9.127 14.820 6.649 1.00 94.44 97 GLU A CA 1
ATOM 774 C C . GLU A 1 97 ? -7.684 14.852 6.148 1.00 94.44 97 GLU A C 1
ATOM 776 O O . GLU A 1 97 ? -7.434 15.256 5.012 1.00 94.44 97 GLU A O 1
ATOM 781 N N . HIS A 1 98 ? -6.735 14.389 6.967 1.00 95.81 98 HIS A N 1
ATOM 782 C CA . HIS A 1 98 ? -5.324 14.381 6.599 1.00 95.81 98 HIS A CA 1
ATOM 783 C C . HIS A 1 98 ? -5.039 13.439 5.423 1.00 95.81 98 HIS A C 1
ATOM 785 O O . HIS A 1 98 ? -4.405 13.846 4.446 1.00 95.81 98 HIS A O 1
ATOM 791 N N . VAL A 1 99 ? -5.539 12.199 5.488 1.00 96.62 99 VAL A N 1
ATOM 792 C CA . VAL A 1 99 ? -5.353 11.192 4.430 1.00 96.62 99 VAL A CA 1
ATOM 793 C C . VAL A 1 99 ? -5.973 11.666 3.113 1.00 96.62 99 VAL A C 1
ATOM 795 O O . VAL A 1 99 ? -5.304 11.665 2.076 1.00 96.62 99 VAL A O 1
ATOM 798 N N . CYS A 1 100 ? -7.232 12.108 3.144 1.00 96.31 100 CYS A N 1
ATOM 799 C CA . CYS A 1 100 ? -7.948 12.544 1.949 1.00 96.31 100 CYS A CA 1
ATOM 800 C C . CYS A 1 100 ? -7.311 13.795 1.338 1.00 96.31 100 CYS A C 1
ATOM 802 O O . CYS A 1 100 ? -7.131 13.853 0.122 1.00 96.31 100 CYS A O 1
ATOM 804 N N . ALA A 1 101 ? -6.887 14.767 2.154 1.00 97.56 101 ALA A N 1
ATOM 805 C CA . ALA A 1 101 ? -6.166 15.937 1.658 1.00 97.56 101 ALA A CA 1
ATOM 806 C C . ALA A 1 101 ? -4.857 15.546 0.949 1.00 97.56 101 ALA A C 1
ATOM 808 O O . ALA A 1 101 ? -4.557 16.076 -0.123 1.00 97.56 101 ALA A O 1
ATOM 809 N N . ALA A 1 102 ? -4.105 14.586 1.498 1.00 98.19 102 ALA A N 1
ATOM 810 C CA . ALA A 1 102 ? -2.872 14.097 0.887 1.00 98.19 102 ALA A CA 1
ATOM 811 C C . ALA A 1 102 ? -3.124 13.392 -0.462 1.00 98.19 102 ALA A C 1
ATOM 813 O O . ALA A 1 102 ? -2.400 13.638 -1.429 1.00 98.19 102 ALA A O 1
ATOM 814 N N . LEU A 1 103 ? -4.173 12.570 -0.569 1.00 98.38 103 LEU A N 1
ATOM 815 C CA . LEU A 1 103 ? -4.562 11.921 -1.830 1.00 98.38 103 LEU A CA 1
ATOM 816 C C . LEU A 1 103 ? -5.059 12.929 -2.880 1.00 98.38 103 LEU A C 1
ATOM 818 O O . LEU A 1 103 ? -4.704 12.820 -4.054 1.00 98.38 103 LEU A O 1
ATOM 822 N N . ILE A 1 104 ? -5.799 13.964 -2.468 1.00 98.31 104 ILE A N 1
ATOM 823 C CA . ILE A 1 104 ? -6.248 15.049 -3.360 1.00 98.31 104 ILE A CA 1
ATOM 824 C C . ILE A 1 104 ? -5.061 15.806 -3.972 1.00 98.31 104 ILE A C 1
ATOM 826 O O . ILE A 1 104 ? -5.144 16.258 -5.117 1.00 98.31 104 ILE A O 1
ATOM 830 N N . ILE A 1 105 ? -3.945 15.942 -3.249 1.00 98.19 105 ILE A N 1
ATOM 831 C CA . ILE A 1 105 ? -2.715 16.518 -3.811 1.00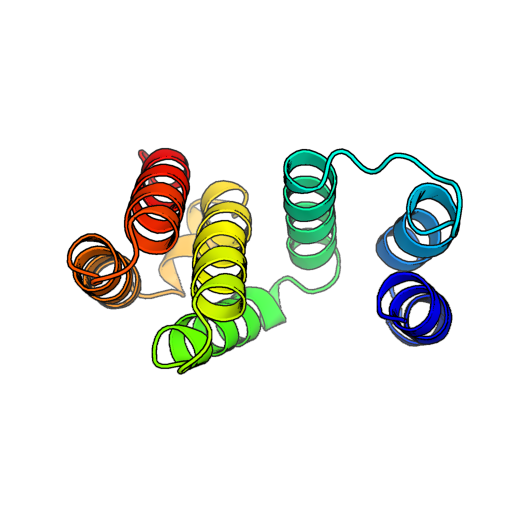 98.19 105 ILE A CA 1
ATOM 832 C C . ILE A 1 105 ? -2.173 15.620 -4.933 1.00 98.19 105 ILE A C 1
ATOM 834 O O . ILE A 1 105 ? -1.850 16.128 -6.007 1.00 98.19 105 ILE A O 1
ATOM 838 N N . LEU A 1 106 ? -2.136 14.298 -4.733 1.00 98.50 106 LEU A N 1
ATOM 839 C CA . LEU A 1 106 ? -1.675 13.352 -5.758 1.00 98.50 106 LEU A CA 1
ATOM 840 C C . LEU A 1 106 ? -2.595 13.282 -6.986 1.00 98.50 106 LEU A C 1
ATOM 842 O O . LEU A 1 106 ? -2.110 13.083 -8.098 1.00 98.50 106 LEU A O 1
ATOM 846 N N . LEU A 1 107 ? -3.901 13.524 -6.835 1.00 98.56 107 LEU A N 1
ATOM 847 C CA . LEU A 1 107 ? -4.819 13.660 -7.977 1.00 98.56 107 LEU A CA 1
ATOM 848 C C . LEU A 1 107 ? -4.451 14.816 -8.919 1.00 98.56 107 LEU A C 1
ATOM 850 O O . LEU A 1 107 ? -4.893 14.839 -10.066 1.00 98.56 107 LEU A O 1
ATOM 854 N N . LYS A 1 108 ? -3.638 15.769 -8.457 1.00 98.25 108 LYS A N 1
ATOM 855 C CA . LYS A 1 108 ? -3.144 16.907 -9.244 1.00 98.25 108 LYS A CA 1
ATOM 856 C C . LYS A 1 108 ? -1.691 16.724 -9.696 1.00 98.25 108 LYS A C 1
ATOM 858 O O . LYS A 1 108 ? -1.103 17.661 -10.230 1.00 98.25 108 LYS A O 1
ATOM 863 N N . ASP A 1 109 ? -1.103 15.545 -9.483 1.00 98.62 109 ASP A N 1
ATOM 864 C CA . ASP A 1 109 ? 0.286 15.265 -9.844 1.00 98.62 109 ASP A CA 1
ATOM 865 C C . ASP A 1 109 ? 0.516 15.383 -11.358 1.00 98.62 109 ASP A C 1
ATOM 867 O O . ASP A 1 109 ? -0.376 15.107 -12.165 1.00 98.62 109 ASP A O 1
ATOM 871 N N . GLN A 1 110 ? 1.729 15.762 -11.762 1.00 97.69 110 GLN A N 1
ATOM 872 C CA . GLN A 1 110 ? 2.095 15.872 -13.177 1.00 97.69 110 GLN A CA 1
ATOM 873 C C . GLN A 1 110 ? 2.049 14.508 -13.881 1.00 97.69 110 GLN A C 1
ATOM 875 O O . GLN A 1 110 ? 1.638 14.421 -15.042 1.00 97.69 110 GLN A O 1
ATOM 880 N N . SER A 1 111 ? 2.403 13.432 -13.172 1.00 98.44 111 SER A N 1
ATOM 881 C CA . SER A 1 111 ? 2.410 12.078 -13.718 1.00 98.44 111 SER A CA 1
ATOM 882 C C . SER A 1 111 ? 0.992 11.501 -13.827 1.00 98.44 111 SER A C 1
ATOM 884 O O . SER A 1 111 ? 0.313 11.355 -12.807 1.00 98.44 111 SER A O 1
ATOM 886 N N . PRO A 1 112 ? 0.542 11.075 -15.024 1.00 98.56 112 PRO A N 1
ATOM 887 C CA . PRO A 1 112 ? -0.757 10.422 -15.187 1.00 98.56 112 PRO A CA 1
ATOM 888 C C . PRO A 1 112 ? -0.921 9.159 -14.337 1.00 98.56 112 PRO A C 1
ATOM 890 O O . PRO A 1 112 ? -1.998 8.927 -13.797 1.00 98.56 112 PRO A O 1
ATOM 893 N N . SER A 1 113 ? 0.147 8.372 -14.167 1.00 98.50 113 SER A N 1
ATOM 894 C CA . SER A 1 113 ? 0.110 7.147 -13.360 1.00 98.50 113 SER A CA 1
ATOM 895 C C . SER A 1 113 ? -0.129 7.424 -11.877 1.00 98.50 113 SER A C 1
ATOM 897 O O . SER A 1 113 ? -0.832 6.663 -11.223 1.00 98.50 113 SER A O 1
ATOM 899 N N . VAL A 1 114 ? 0.397 8.538 -11.359 1.00 98.81 114 VAL A N 1
ATOM 900 C CA . VAL A 1 114 ? 0.216 8.935 -9.955 1.00 98.81 114 VAL A CA 1
ATOM 901 C C . VAL A 1 114 ? -1.217 9.391 -9.723 1.00 98.81 114 VAL A C 1
ATOM 903 O O . VAL A 1 114 ? -1.831 8.986 -8.740 1.00 98.81 114 VAL A O 1
ATOM 906 N N . ARG A 1 115 ? -1.784 10.160 -10.662 1.00 98.75 115 ARG A N 1
ATOM 907 C CA . ARG A 1 115 ? -3.199 10.548 -10.603 1.00 98.75 115 ARG A CA 1
ATOM 908 C C . ARG A 1 115 ? -4.120 9.328 -10.639 1.00 98.75 115 ARG A C 1
ATOM 910 O O . ARG A 1 115 ? -5.058 9.264 -9.853 1.00 98.75 115 ARG A O 1
ATOM 917 N N . ALA A 1 116 ? -3.839 8.361 -11.515 1.00 98.6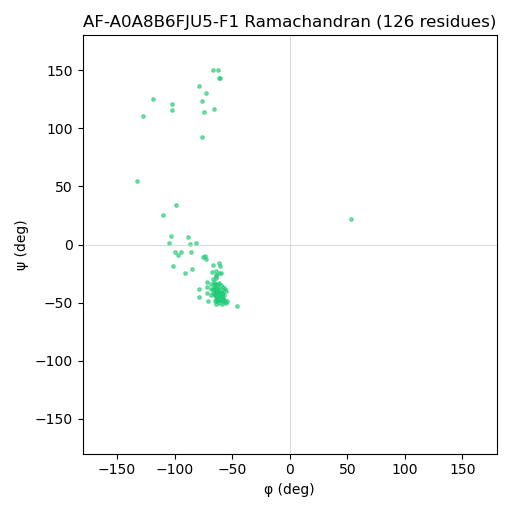9 116 ALA A N 1
ATOM 918 C CA . ALA A 1 116 ? -4.607 7.121 -11.602 1.00 98.69 116 ALA A CA 1
ATOM 919 C C . ALA A 1 116 ? -4.525 6.308 -10.298 1.00 98.69 116 ALA A C 1
ATOM 921 O O . ALA A 1 116 ? -5.558 5.935 -9.755 1.00 98.69 116 ALA A O 1
ATOM 922 N N . ALA A 1 117 ? -3.320 6.124 -9.749 1.00 98.62 117 ALA A N 1
ATOM 923 C CA . ALA A 1 117 ? -3.113 5.425 -8.481 1.00 98.62 117 ALA A CA 1
ATOM 924 C C . ALA A 1 117 ? -3.813 6.121 -7.301 1.00 98.62 117 ALA A C 1
ATOM 926 O O . ALA A 1 117 ? -4.379 5.456 -6.439 1.00 98.62 117 ALA A O 1
ATOM 927 N N . ALA A 1 118 ? -3.814 7.457 -7.264 1.00 98.69 118 ALA A N 1
ATOM 928 C CA . ALA A 1 118 ? -4.538 8.218 -6.250 1.00 98.69 118 ALA A CA 1
ATOM 929 C C . ALA A 1 118 ? -6.060 8.058 -6.386 1.00 98.69 118 ALA A C 1
ATOM 931 O O . ALA A 1 118 ? -6.741 7.883 -5.379 1.00 98.69 118 ALA A O 1
ATOM 932 N N . ALA A 1 119 ? -6.593 8.071 -7.612 1.00 98.50 119 ALA A N 1
ATOM 933 C CA . ALA A 1 119 ? -8.015 7.835 -7.859 1.00 98.50 119 ALA A CA 1
ATOM 934 C C . ALA A 1 119 ? -8.435 6.412 -7.461 1.00 98.50 119 ALA A C 1
AT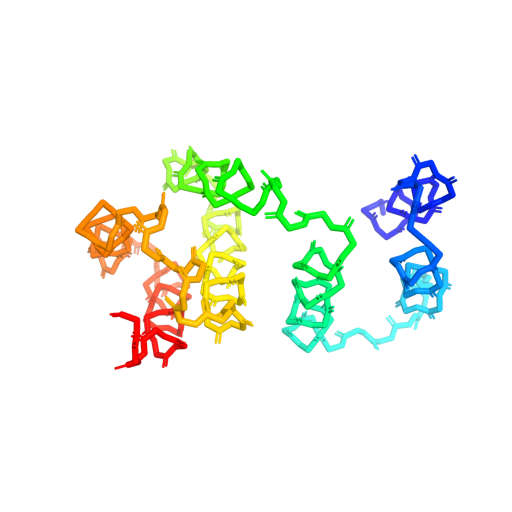OM 936 O O . ALA A 1 119 ? -9.461 6.235 -6.807 1.00 98.50 119 ALA A O 1
ATOM 937 N N . GLU A 1 120 ? -7.620 5.410 -7.797 1.00 98.19 120 GLU A N 1
ATOM 938 C CA . GLU A 1 120 ? -7.834 4.022 -7.385 1.00 98.19 120 GLU A CA 1
ATOM 939 C C . GLU A 1 120 ? -7.792 3.891 -5.860 1.00 98.19 120 GLU A C 1
ATOM 941 O O . GLU A 1 120 ? -8.729 3.360 -5.269 1.00 98.19 120 GLU A O 1
ATOM 946 N N . ALA A 1 121 ? -6.783 4.469 -5.202 1.00 98.31 121 ALA A N 1
ATOM 947 C CA . ALA A 1 121 ? -6.700 4.486 -3.746 1.00 98.31 121 ALA A CA 1
ATOM 948 C C . ALA A 1 121 ? -7.940 5.126 -3.106 1.00 98.31 121 ALA A C 1
ATOM 950 O O . ALA A 1 121 ? -8.484 4.562 -2.166 1.00 98.31 121 ALA A O 1
ATOM 951 N N . MET A 1 122 ? -8.434 6.253 -3.633 1.00 97.62 122 MET A N 1
ATOM 952 C CA . MET A 1 122 ? -9.661 6.887 -3.133 1.00 97.62 122 MET A CA 1
ATOM 953 C C . MET A 1 122 ? -10.911 6.033 -3.371 1.00 97.62 122 MET A C 1
ATOM 955 O O . MET A 1 122 ? -11.812 6.050 -2.538 1.00 97.62 122 MET A O 1
ATOM 959 N N . SER A 1 123 ? -10.970 5.252 -4.455 1.00 97.06 123 SER A N 1
ATOM 960 C CA . SER A 1 123 ? -12.097 4.339 -4.703 1.00 97.06 123 SER A CA 1
ATOM 961 C C . SER A 1 123 ? -12.211 3.231 -3.650 1.00 97.06 123 SER A C 1
ATOM 963 O O . SER A 1 123 ? -13.315 2.780 -3.356 1.00 97.06 123 SER A O 1
ATOM 965 N N . LEU A 1 124 ? -11.092 2.847 -3.024 1.00 96.19 124 LEU A N 1
ATOM 966 C CA . LEU A 1 124 ? -11.054 1.887 -1.914 1.00 96.19 124 LEU A CA 1
ATOM 967 C C . LEU A 1 124 ? -11.533 2.493 -0.584 1.00 96.19 124 LEU A C 1
ATOM 969 O O . LEU A 1 124 ? -11.744 1.762 0.378 1.00 96.19 124 LEU A O 1
ATOM 973 N N . LEU A 1 125 ? -11.704 3.817 -0.525 1.00 94.50 125 LEU A N 1
ATOM 974 C CA . LEU A 1 125 ? -12.043 4.588 0.674 1.00 94.50 125 LEU A CA 1
ATOM 975 C C . LEU A 1 125 ? -13.474 5.144 0.624 1.00 94.50 125 LEU A C 1
ATOM 977 O O . LEU A 1 125 ? -13.771 6.150 1.255 1.00 94.50 125 LEU A O 1
ATOM 981 N N . TYR A 1 126 ? -14.373 4.513 -0.134 1.00 87.56 126 TYR A N 1
ATOM 982 C CA . TYR A 1 126 ? -15.747 4.996 -0.328 1.00 87.56 126 TYR A CA 1
ATOM 983 C C . TYR A 1 126 ? -16.595 5.019 0.960 1.00 87.56 126 TYR A C 1
ATOM 985 O O . TYR A 1 126 ? -17.521 5.819 1.064 1.00 87.56 126 TYR A O 1
ATOM 993 N N . GLU A 1 127 ? -16.265 4.165 1.934 1.00 85.00 127 GLU A N 1
ATOM 994 C CA . GLU A 1 127 ? -16.869 4.107 3.277 1.00 85.00 127 GLU A CA 1
ATOM 995 C C . GLU A 1 127 ? -15.964 4.692 4.377 1.00 85.00 127 GLU A C 1
ATOM 997 O O . GLU A 1 127 ? -16.332 4.668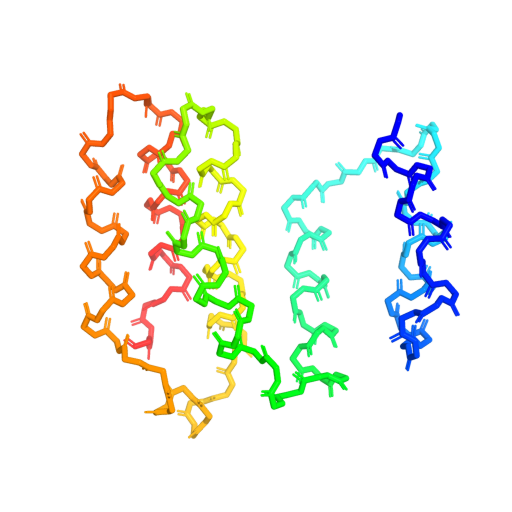 5.555 1.00 85.00 127 GLU A O 1
ATOM 1002 N N . TYR A 1 128 ? -14.777 5.190 4.001 1.00 77.75 128 TYR A N 1
ATOM 1003 C CA . TYR A 1 128 ? -13.791 5.736 4.933 1.00 77.75 128 TYR A CA 1
ATOM 1004 C C . TYR A 1 128 ? -14.210 7.109 5.440 1.00 77.75 128 TYR A C 1
ATOM 1006 O O . TYR A 1 128 ? -14.396 8.061 4.652 1.00 77.75 128 TYR A O 1
#

pLDDT: mean 94.71, std 5.3, range [61.06, 98.81]

Mean predicted aligned error: 3.1 Å

Radius of gyration: 14.68 Å; Cα contacts (8 Å, |Δi|>4): 136; chains: 1; bounding box: 33×35×32 Å

Foldseek 3Di: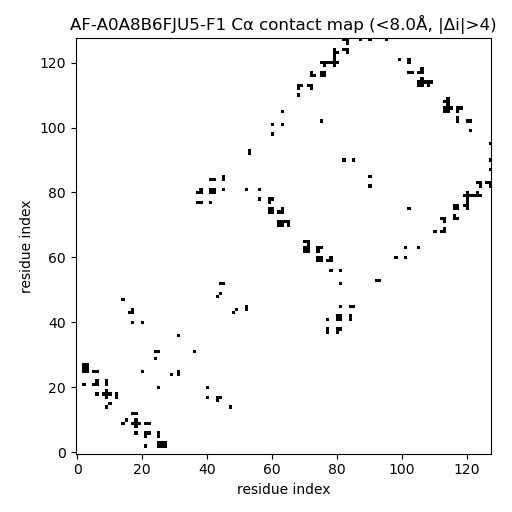
DVLVVLQVCLVVPPQPQSNVLSVPQSDPPHDDPPLVSLLSNLLSCCVPPVVCLQVLLVVLLVQCPPPDLVSLLSSLSSNLSNLLNHDPVSNVVHDPVVNLVSLVVQCVDPDPSSVVSSVNSVVSVPVD

Nearest PDB structures (foldseek):
  6kbm-assembly1_A  TM=5.729E-01  e=4.938E-01  Saccharomyces cerevisiae
  9im6-assembly1_A  TM=7.108E-01  e=2.393E+00  Homo sapiens
  9cpc-assembly1_1A  TM=4.964E-01  e=1.087E+00  Sus scrofa
  7rro-assembly1_H7  TM=5.909E-01  e=2.915E+00  Bos taurus
  7rro-assembly1_H8  TM=5.021E-01  e=2.641E+00  Bos taurus

Secondary structure (DSSP, 8-state):
-HHHHHHHHGGGSS-HHHHHHHHHH--TT----HHHHHHHHHHHHHHH-GGGHHHHHHHHHHGGG-S-HHHHHHHHHHHHHHHHTS-HHHHTTS-HHHHHHHHHHHTT-SSHHHHHHHHHHHHTTTT-

InterPro domains:
  IPR011989 Armadillo-like helical [G3DSA:1.25.10.10] (5-128)
  IPR016024 Armadillo-type fold [SSF48371] (53-126)
  IPR021133 HEAT, type 2 [PS50077] (99-128)
  IPR045206 Maestro heat-like repeat-containing protein [PTHR23120] (1-127)
  IPR055406 Maestro/Maestro-like, HEAT-repeats domain [PF23227] (1-126)